Protein AF-A0A8T7ELC8-F1 (afdb_monomer)

Solvent-accessible surface area (backbone atoms only — not comparable to full-atom values): 6706 Å² total; per-residue (Å²): 114,70,66,61,48,51,54,28,51,55,48,50,55,47,51,33,75,42,53,76,68,53,46,42,52,50,19,50,55,50,51,69,51,84,90,47,65,56,50,58,41,50,38,39,33,60,60,37,50,49,45,39,49,45,70,74,55,83,48,91,71,79,65,90,54,71,89,49,44,68,59,52,54,52,49,50,72,72,50,54,64,70,54,34,52,49,38,34,52,48,31,51,52,50,46,53,42,64,76,74,44,97,59,63,57,35,62,51,40,38,55,50,57,66,65,39,69,71,115

Structure (mmCIF, N/CA/C/O backbone):
data_AF-A0A8T7ELC8-F1
#
_entry.id   AF-A0A8T7ELC8-F1
#
loop_
_atom_site.group_PDB
_atom_site.id
_atom_site.type_symbol
_atom_site.label_atom_id
_atom_site.label_alt_id
_atom_site.label_comp_id
_atom_site.label_asym_id
_atom_site.label_entity_id
_atom_site.label_seq_id
_atom_site.pdbx_PDB_ins_code
_atom_site.Cartn_x
_atom_site.Cartn_y
_atom_site.Cartn_z
_atom_site.occupancy
_atom_site.B_iso_or_equiv
_atom_site.auth_seq_id
_atom_site.auth_comp_id
_atom_site.auth_asym_id
_atom_site.auth_atom_id
_atom_site.pdbx_PDB_model_num
ATOM 1 N N . MET A 1 1 ? 14.865 7.832 6.313 1.00 56.41 1 MET A N 1
ATOM 2 C CA . MET A 1 1 ? 13.871 8.129 5.247 1.00 56.41 1 MET A CA 1
ATOM 3 C C . MET A 1 1 ? 14.028 7.255 4.001 1.00 56.41 1 MET A C 1
ATOM 5 O O . MET A 1 1 ? 13.006 6.900 3.436 1.00 56.41 1 MET A O 1
ATOM 9 N N . LEU A 1 2 ? 15.243 6.904 3.552 1.00 59.81 2 LEU A N 1
ATOM 10 C CA . LEU A 1 2 ? 15.438 6.004 2.397 1.00 59.81 2 LEU A CA 1
ATOM 11 C C . LEU A 1 2 ? 14.947 4.568 2.656 1.00 59.81 2 LEU A C 1
ATOM 13 O O . LEU A 1 2 ? 14.184 4.048 1.851 1.00 59.81 2 LEU A O 1
ATOM 17 N N . GLU A 1 3 ? 15.277 3.975 3.807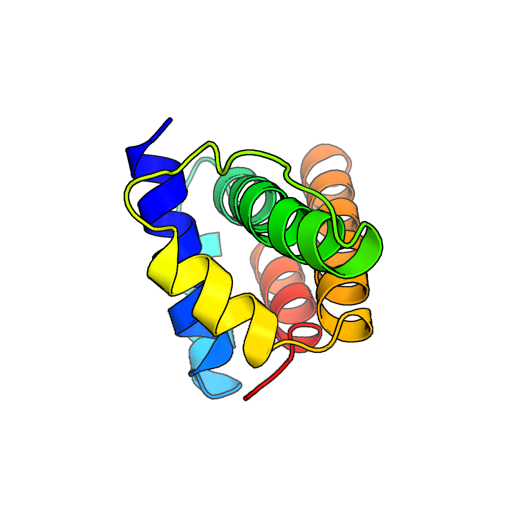 1.00 62.56 3 GLU A N 1
ATOM 18 C CA . GLU A 1 3 ? 14.824 2.617 4.172 1.00 62.56 3 GLU A CA 1
ATOM 19 C C . GLU A 1 3 ? 13.297 2.494 4.216 1.00 62.56 3 GLU A C 1
ATOM 21 O O . GLU A 1 3 ? 12.727 1.617 3.579 1.00 62.56 3 GLU A O 1
ATOM 26 N N . GLN A 1 4 ? 12.623 3.452 4.862 1.00 64.56 4 GLN A N 1
ATOM 27 C CA . GLN A 1 4 ? 11.158 3.517 4.931 1.00 64.56 4 GLN A CA 1
ATOM 28 C C . GLN A 1 4 ? 10.507 3.526 3.537 1.00 64.56 4 GLN A C 1
ATOM 30 O O . GLN A 1 4 ? 9.458 2.919 3.337 1.00 64.56 4 GLN A O 1
ATOM 35 N N . ARG A 1 5 ? 11.142 4.180 2.555 1.00 63.88 5 ARG A N 1
ATOM 36 C CA . ARG A 1 5 ? 10.678 4.197 1.158 1.00 63.88 5 ARG A CA 1
ATOM 37 C C . ARG A 1 5 ? 10.861 2.848 0.470 1.00 63.88 5 ARG A C 1
ATOM 39 O O . ARG A 1 5 ? 9.992 2.468 -0.306 1.00 63.88 5 ARG A O 1
ATOM 46 N N . GLY A 1 6 ? 11.960 2.144 0.748 1.00 68.19 6 GLY A N 1
ATOM 47 C CA . GLY A 1 6 ? 12.181 0.778 0.267 1.00 68.19 6 GLY A CA 1
ATOM 48 C C . GLY A 1 6 ? 11.098 -0.166 0.780 1.00 68.19 6 GLY A C 1
ATOM 49 O O . GLY A 1 6 ? 10.400 -0.781 -0.019 1.00 68.19 6 GLY A O 1
ATOM 50 N N . THR A 1 7 ? 10.856 -0.152 2.092 1.00 72.94 7 THR A N 1
ATOM 51 C CA . THR A 1 7 ? 9.813 -0.965 2.733 1.00 72.94 7 THR A CA 1
ATOM 52 C C . THR A 1 7 ? 8.426 -0.717 2.142 1.00 72.94 7 THR A C 1
ATOM 54 O O . THR A 1 7 ? 7.665 -1.654 1.936 1.00 72.94 7 THR A O 1
ATOM 57 N N . ALA A 1 8 ? 8.079 0.532 1.830 1.00 72.19 8 ALA A N 1
ATOM 58 C CA . ALA A 1 8 ? 6.776 0.841 1.248 1.00 72.19 8 ALA A CA 1
ATOM 59 C C . ALA A 1 8 ? 6.643 0.446 -0.226 1.00 72.19 8 ALA A C 1
ATOM 61 O O . ALA A 1 8 ? 5.542 0.125 -0.668 1.00 72.19 8 ALA A O 1
ATOM 62 N N . LEU A 1 9 ? 7.738 0.481 -0.990 1.00 72.31 9 LEU A N 1
ATOM 63 C CA . LEU A 1 9 ? 7.745 -0.024 -2.360 1.00 72.31 9 LEU A CA 1
ATOM 64 C C . LEU A 1 9 ? 7.573 -1.546 -2.363 1.00 72.31 9 LEU A C 1
ATOM 66 O O . LEU A 1 9 ? 6.747 -2.057 -3.113 1.00 72.31 9 LEU A O 1
ATOM 70 N N . ASP A 1 10 ? 8.272 -2.241 -1.464 1.00 78.38 10 ASP A N 1
ATOM 71 C CA . ASP A 1 10 ? 8.133 -3.687 -1.282 1.00 78.38 10 ASP A CA 1
ATOM 72 C C . ASP A 1 10 ? 6.702 -4.045 -0.818 1.00 78.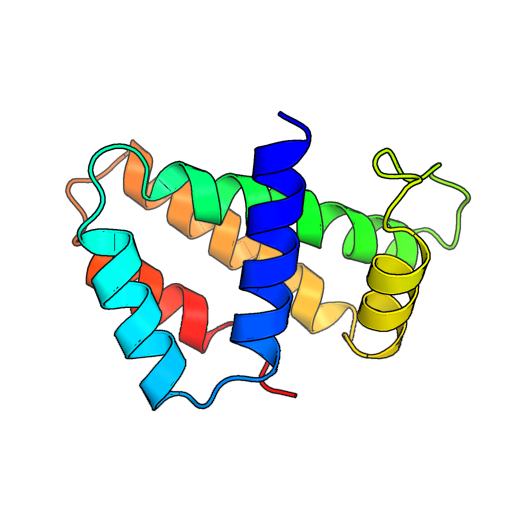38 10 ASP A C 1
ATOM 74 O O . ASP A 1 10 ? 6.096 -4.993 -1.319 1.00 78.38 10 ASP A O 1
ATOM 78 N N . LEU A 1 11 ? 6.109 -3.234 0.069 1.00 78.62 11 LEU A N 1
ATOM 79 C CA . LEU A 1 11 ? 4.713 -3.368 0.500 1.00 78.62 11 LEU A CA 1
ATOM 80 C C . LEU A 1 11 ? 3.725 -3.168 -0.658 1.00 78.62 11 LEU A C 1
ATOM 82 O O . LEU A 1 11 ? 2.770 -3.931 -0.793 1.00 78.62 11 LEU A O 1
ATOM 86 N N . LEU A 1 12 ? 3.950 -2.156 -1.500 1.00 76.06 12 LEU A N 1
ATOM 87 C CA . LEU A 1 12 ? 3.125 -1.887 -2.675 1.00 76.06 12 LEU A CA 1
ATOM 88 C C . LEU A 1 12 ? 3.202 -3.041 -3.679 1.00 76.06 12 LEU A C 1
ATOM 90 O O . LEU A 1 12 ? 2.167 -3.502 -4.151 1.00 76.06 12 LEU A O 1
ATOM 94 N N . GLU A 1 13 ? 4.403 -3.531 -3.986 1.00 77.81 13 GLU A N 1
ATOM 95 C CA . GLU A 1 13 ? 4.579 -4.696 -4.857 1.00 77.81 13 GLU A CA 1
ATOM 96 C C . GLU A 1 13 ? 3.872 -5.934 -4.307 1.00 77.81 13 GLU A C 1
ATOM 98 O O . GLU A 1 13 ? 3.197 -6.645 -5.054 1.00 77.81 13 GLU A O 1
ATOM 103 N N . SER A 1 14 ? 4.001 -6.166 -3.000 1.00 80.62 14 SER A N 1
ATOM 104 C CA . SER A 1 14 ? 3.323 -7.258 -2.313 1.00 80.62 14 SER A CA 1
ATOM 105 C C . SER A 1 14 ? 1.803 -7.139 -2.464 1.00 80.62 14 SER A C 1
ATOM 107 O O . SER A 1 14 ? 1.158 -8.066 -2.949 1.00 80.62 14 SER A O 1
ATOM 109 N N . LEU A 1 15 ? 1.228 -5.966 -2.181 1.00 79.06 15 LEU A N 1
ATOM 110 C CA . LEU A 1 15 ? -0.211 -5.707 -2.314 1.00 79.06 15 LEU A CA 1
ATOM 111 C C . LEU A 1 15 ? -0.731 -5.924 -3.740 1.00 79.06 15 LEU A C 1
ATOM 113 O O . LEU A 1 15 ? -1.799 -6.513 -3.922 1.00 79.06 15 LEU A O 1
ATOM 117 N N . LEU A 1 16 ? 0.016 -5.480 -4.754 1.00 77.62 16 LEU A N 1
ATOM 118 C CA . LEU A 1 16 ? -0.371 -5.636 -6.159 1.00 77.62 16 LEU A CA 1
ATOM 119 C C . LEU A 1 16 ? -0.398 -7.106 -6.605 1.00 77.62 16 LEU A C 1
ATOM 121 O O . LEU A 1 16 ? -1.206 -7.450 -7.464 1.00 77.62 16 LEU A O 1
ATOM 125 N N . ARG A 1 17 ? 0.442 -7.964 -6.010 1.00 81.94 17 ARG A N 1
ATOM 126 C CA . ARG A 1 17 ? 0.541 -9.403 -6.327 1.00 81.94 17 ARG A CA 1
ATOM 127 C C . ARG A 1 17 ? -0.315 -10.305 -5.433 1.00 81.94 17 ARG A C 1
ATOM 129 O O . ARG A 1 17 ? -0.473 -11.485 -5.729 1.00 81.94 17 ARG A O 1
ATOM 136 N N . GLN A 1 18 ? -0.821 -9.780 -4.323 1.00 84.75 18 GLN A N 1
ATOM 137 C CA . GLN A 1 18 ? -1.536 -10.549 -3.311 1.00 84.75 18 GLN A CA 1
ATOM 138 C C . GLN A 1 18 ? -3.021 -10.727 -3.619 1.00 84.75 18 GLN A C 1
ATOM 140 O O . GLN A 1 18 ? -3.686 -9.835 -4.156 1.00 84.75 18 GLN A O 1
ATOM 145 N N . SER A 1 19 ? -3.565 -11.864 -3.174 1.00 86.50 19 SER A N 1
ATOM 146 C CA . SER A 1 19 ? -5.005 -12.100 -3.196 1.00 86.50 19 SER A CA 1
ATOM 147 C C . SER A 1 19 ? -5.722 -11.182 -2.201 1.00 86.50 19 SER A C 1
ATOM 149 O O . SER A 1 19 ? -5.143 -10.702 -1.225 1.00 86.50 19 SER A O 1
ATOM 151 N N . ARG A 1 20 ? -7.031 -10.982 -2.387 1.00 85.69 20 ARG A N 1
ATOM 152 C CA . ARG A 1 20 ? -7.867 -10.210 -1.451 1.00 85.69 20 ARG A CA 1
ATOM 153 C C . ARG A 1 20 ? -7.731 -10.683 0.003 1.00 85.69 20 ARG A C 1
ATOM 155 O O . ARG A 1 20 ? -7.738 -9.859 0.912 1.00 85.69 20 ARG A O 1
ATOM 162 N N . ARG A 1 21 ? -7.613 -11.998 0.217 1.00 88.25 21 ARG A N 1
ATOM 163 C CA . ARG A 1 21 ? -7.437 -12.588 1.550 1.00 88.25 21 ARG A CA 1
ATOM 164 C C . ARG A 1 21 ? -6.126 -12.127 2.186 1.00 88.25 21 ARG A C 1
ATOM 166 O O . ARG A 1 21 ? -6.128 -11.735 3.349 1.00 88.25 21 ARG A O 1
ATOM 173 N N . ASP A 1 22 ? -5.040 -12.148 1.423 1.00 87.38 22 ASP A N 1
ATOM 174 C CA . ASP A 1 22 ? -3.707 -11.800 1.924 1.00 87.38 22 ASP A CA 1
ATOM 175 C C . ASP A 1 22 ? -3.600 -10.301 2.220 1.00 87.38 22 ASP A C 1
ATOM 177 O O . ASP A 1 22 ? -3.043 -9.910 3.242 1.00 87.38 22 ASP A O 1
ATOM 181 N N . ARG A 1 23 ? -4.256 -9.462 1.407 1.00 85.75 23 ARG A N 1
ATOM 182 C CA . ARG A 1 23 ? -4.376 -8.020 1.671 1.00 85.75 23 ARG A CA 1
ATOM 183 C C . ARG A 1 23 ? -5.048 -7.734 3.017 1.00 85.75 23 ARG A C 1
ATOM 185 O O . ARG A 1 23 ? -4.648 -6.815 3.723 1.00 85.75 23 ARG A O 1
ATOM 192 N N . PHE A 1 24 ? -6.059 -8.515 3.395 1.00 87.00 24 PHE A N 1
ATOM 193 C CA . PHE A 1 24 ? -6.740 -8.355 4.686 1.00 87.00 24 PHE A CA 1
ATOM 194 C C . PHE A 1 24 ? -5.896 -8.845 5.862 1.00 87.00 24 PHE A C 1
ATOM 196 O O . PHE A 1 24 ? -5.913 -8.216 6.919 1.00 87.00 24 PHE A O 1
ATOM 203 N N . ALA A 1 25 ? -5.130 -9.923 5.681 1.00 87.06 25 ALA A N 1
ATOM 204 C CA . ALA A 1 25 ? -4.148 -10.345 6.678 1.00 87.06 25 ALA A CA 1
ATOM 205 C C . ALA A 1 25 ? -3.106 -9.238 6.910 1.00 87.06 25 ALA A C 1
ATOM 207 O O . ALA A 1 25 ? -2.895 -8.817 8.042 1.00 87.06 25 ALA A O 1
ATOM 208 N N . LEU A 1 26 ? -2.578 -8.659 5.829 1.00 84.25 26 LEU A N 1
ATOM 209 C CA . LEU A 1 26 ? -1.639 -7.545 5.895 1.00 84.25 26 LEU A CA 1
ATOM 210 C C . LEU A 1 26 ? -2.240 -6.297 6.565 1.00 84.25 26 LEU A C 1
ATOM 212 O O . LEU A 1 26 ? -1.569 -5.637 7.353 1.00 84.25 26 LEU A O 1
ATOM 216 N N . ALA A 1 27 ? -3.509 -5.973 6.295 1.00 84.00 27 ALA A N 1
ATOM 217 C CA . ALA A 1 27 ? -4.210 -4.880 6.975 1.00 84.00 27 ALA A CA 1
ATOM 218 C C . ALA A 1 27 ? -4.328 -5.115 8.487 1.00 84.00 27 ALA A C 1
ATOM 220 O O . ALA A 1 27 ? -4.199 -4.174 9.271 1.00 84.00 27 ALA A O 1
ATOM 221 N N . ASN A 1 28 ? -4.565 -6.362 8.899 1.00 84.56 28 ASN A N 1
ATOM 222 C CA . ASN A 1 28 ? -4.617 -6.741 10.304 1.00 84.56 28 ASN A CA 1
ATOM 223 C C . ASN A 1 28 ? -3.243 -6.608 10.978 1.00 84.56 28 ASN A C 1
ATOM 225 O O . ASN A 1 28 ? -3.165 -6.052 12.072 1.00 84.56 28 ASN A O 1
ATOM 229 N N . ASP A 1 29 ? -2.178 -7.041 10.304 1.00 83.56 29 ASP A N 1
ATOM 230 C CA . ASP A 1 29 ? -0.807 -6.950 10.816 1.00 83.56 29 ASP A CA 1
ATOM 231 C C . ASP A 1 29 ? -0.367 -5.484 10.962 1.00 83.56 29 ASP A C 1
ATOM 233 O O . ASP A 1 29 ? 0.068 -5.057 12.032 1.00 83.56 29 ASP A O 1
ATOM 237 N N . LEU A 1 30 ? -0.599 -4.665 9.930 1.00 78.12 30 LEU A N 1
ATOM 238 C CA . LEU A 1 30 ? -0.277 -3.232 9.935 1.00 78.12 30 LEU A CA 1
ATOM 239 C C . LEU A 1 30 ? -1.097 -2.422 10.950 1.00 78.12 30 LEU A C 1
ATOM 241 O O . LEU A 1 30 ? -0.655 -1.364 11.396 1.00 78.12 30 LEU A O 1
ATOM 245 N N . ALA A 1 31 ? -2.295 -2.885 11.310 1.00 77.56 31 ALA A N 1
ATOM 246 C CA . ALA A 1 31 ? -3.106 -2.254 12.346 1.00 77.56 31 ALA A CA 1
ATOM 247 C C . ALA A 1 31 ? -2.628 -2.588 13.771 1.00 77.56 31 ALA A C 1
ATOM 249 O O . ALA A 1 31 ? -2.955 -1.849 14.704 1.00 77.56 31 ALA A O 1
ATOM 250 N N . GLY A 1 32 ? -1.882 -3.684 13.944 1.00 72.25 32 GLY A N 1
ATOM 251 C CA . GLY A 1 32 ? -1.319 -4.108 15.227 1.00 72.25 32 GLY A CA 1
ATOM 252 C C . GLY A 1 32 ? -0.088 -3.305 15.659 1.00 72.25 32 GLY A C 1
ATOM 253 O O . GLY A 1 32 ? 0.144 -3.149 16.860 1.00 72.25 32 GLY A O 1
ATOM 254 N N . ASP A 1 33 ? 0.660 -2.740 14.707 1.00 70.31 33 ASP A N 1
ATOM 255 C CA . ASP A 1 33 ? 1.887 -1.987 14.977 1.00 70.31 33 ASP A CA 1
ATOM 256 C C . ASP A 1 33 ? 1.606 -0.554 15.476 1.00 70.31 33 ASP A C 1
ATOM 258 O O . ASP A 1 33 ? 1.165 0.345 14.748 1.00 70.31 33 ASP A O 1
ATOM 262 N N . LYS A 1 34 ? 1.912 -0.304 16.756 1.00 49.84 34 LYS A N 1
ATOM 263 C CA . LYS A 1 34 ? 1.967 1.045 17.345 1.00 49.84 34 LYS A CA 1
ATOM 264 C C . LYS A 1 34 ? 3.419 1.549 17.295 1.00 49.84 34 LYS A C 1
ATOM 266 O O . LYS A 1 34 ? 4.257 0.882 17.893 1.00 49.84 34 LYS A O 1
ATOM 271 N N . PRO A 1 35 ? 3.754 2.719 16.708 1.00 53.91 35 PRO A N 1
ATOM 272 C CA . PRO A 1 35 ? 2.895 3.787 16.201 1.00 53.91 35 PRO A CA 1
ATOM 273 C C . PRO A 1 35 ? 3.229 4.155 14.742 1.00 53.91 35 PRO A C 1
ATOM 275 O O . PRO A 1 35 ? 4.270 4.746 14.486 1.00 53.91 35 PRO A O 1
ATOM 278 N N . ALA A 1 36 ? 2.338 3.873 13.792 1.00 54.09 36 ALA A N 1
ATOM 279 C CA . ALA A 1 36 ? 1.997 4.768 12.673 1.00 54.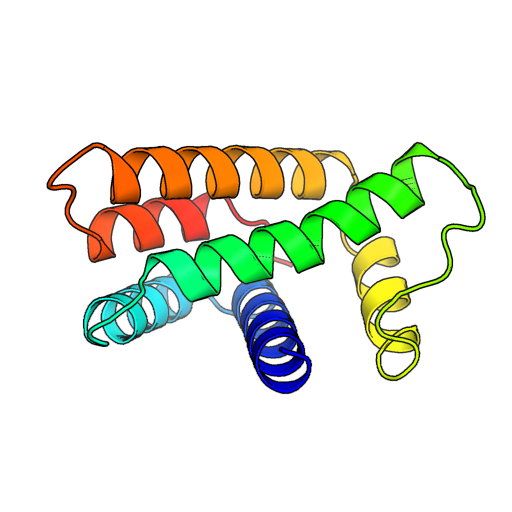09 36 ALA A CA 1
ATOM 280 C C . ALA A 1 36 ? 1.350 3.965 11.539 1.00 54.09 36 ALA A C 1
ATOM 282 O O . ALA A 1 36 ? 1.963 3.790 10.490 1.00 54.09 36 ALA A O 1
ATOM 283 N N . PRO A 1 37 ? 0.068 3.598 11.644 1.00 54.28 37 PRO A N 1
ATOM 284 C CA . PRO A 1 37 ? -0.706 3.251 10.450 1.00 54.28 37 PRO A CA 1
ATOM 285 C C . PRO A 1 37 ? -0.718 4.380 9.397 1.00 54.28 37 PRO A C 1
ATOM 287 O O . PRO A 1 37 ? -0.963 4.147 8.216 1.00 54.28 37 PRO A O 1
ATOM 290 N N . ALA A 1 38 ? -0.370 5.609 9.799 1.00 57.38 38 ALA A N 1
ATOM 291 C CA . ALA A 1 38 ? -0.117 6.727 8.900 1.00 57.38 38 ALA A CA 1
ATOM 292 C C . ALA A 1 38 ? 1.180 6.593 8.078 1.00 57.38 38 ALA A C 1
ATOM 294 O O . ALA A 1 38 ? 1.263 7.194 7.011 1.00 57.38 38 ALA A O 1
ATOM 295 N N . ALA A 1 39 ? 2.197 5.852 8.535 1.00 61.59 39 ALA A N 1
ATOM 296 C CA . ALA A 1 39 ? 3.481 5.764 7.841 1.00 61.59 39 ALA A CA 1
ATOM 297 C C . ALA A 1 39 ? 3.390 4.930 6.551 1.00 61.59 39 ALA A C 1
ATOM 299 O O . ALA A 1 39 ? 3.759 5.473 5.512 1.00 61.59 39 ALA A O 1
ATOM 300 N N . PRO A 1 40 ? 2.828 3.704 6.538 1.00 61.31 40 PRO A N 1
ATOM 301 C CA . PRO A 1 40 ? 2.632 2.947 5.302 1.00 61.31 40 PRO A CA 1
ATOM 302 C C . PRO A 1 40 ? 1.788 3.720 4.290 1.00 61.31 40 PRO A C 1
ATOM 304 O O . PRO A 1 40 ? 2.207 3.886 3.150 1.00 61.31 40 PRO A O 1
ATOM 307 N N . ALA A 1 41 ? 0.665 4.307 4.722 1.00 63.91 41 ALA A N 1
ATOM 308 C CA . ALA A 1 41 ? -0.179 5.127 3.855 1.00 63.91 41 ALA A CA 1
ATOM 309 C C . ALA A 1 41 ? 0.565 6.365 3.321 1.00 63.91 41 ALA A C 1
ATOM 311 O O . ALA A 1 41 ? 0.472 6.685 2.138 1.00 63.91 41 ALA A O 1
ATOM 312 N N . ARG A 1 42 ? 1.343 7.071 4.152 1.00 64.75 42 ARG A N 1
ATOM 313 C CA . ARG A 1 42 ? 2.123 8.239 3.708 1.00 64.75 42 ARG A CA 1
ATOM 314 C C . ARG A 1 42 ? 3.197 7.868 2.705 1.00 64.75 42 ARG A C 1
ATOM 316 O O . ARG A 1 42 ? 3.351 8.547 1.696 1.00 64.75 42 ARG A O 1
ATOM 323 N N . ILE A 1 43 ? 3.908 6.779 2.954 1.00 64.00 43 ILE A N 1
ATOM 324 C CA . ILE A 1 43 ? 4.992 6.366 2.077 1.00 64.00 43 ILE A CA 1
ATOM 325 C C . ILE A 1 43 ? 4.432 5.755 0.780 1.00 64.00 43 ILE A C 1
ATOM 327 O O . ILE A 1 43 ? 4.976 6.016 -0.287 1.00 64.00 43 ILE A O 1
ATOM 331 N N . MET A 1 44 ? 3.303 5.040 0.821 1.00 67.88 44 MET A N 1
ATOM 332 C CA . MET A 1 44 ? 2.605 4.589 -0.390 1.00 67.88 44 MET A CA 1
ATOM 333 C C . MET A 1 44 ? 2.101 5.767 -1.226 1.00 67.88 44 MET A C 1
ATOM 335 O O . MET A 1 44 ? 2.246 5.737 -2.443 1.00 67.88 44 MET A O 1
ATOM 339 N N . ALA A 1 45 ? 1.595 6.837 -0.603 1.00 66.56 45 ALA A N 1
ATOM 340 C CA . ALA A 1 45 ? 1.256 8.065 -1.322 1.00 66.56 45 ALA A CA 1
ATOM 341 C C . ALA A 1 45 ? 2.490 8.694 -1.993 1.00 66.56 45 ALA A C 1
ATOM 343 O O . ALA A 1 45 ? 2.412 9.051 -3.165 1.00 66.56 45 ALA A O 1
ATOM 344 N N . ASP A 1 46 ? 3.634 8.765 -1.304 1.00 65.38 46 ASP A N 1
ATOM 345 C CA . ASP A 1 46 ? 4.893 9.262 -1.883 1.00 65.38 46 ASP A CA 1
ATOM 346 C C . ASP A 1 46 ? 5.385 8.389 -3.054 1.00 65.38 46 ASP A C 1
ATOM 348 O O . ASP A 1 46 ? 5.898 8.907 -4.052 1.00 65.38 46 ASP A O 1
ATOM 352 N N . VAL A 1 47 ? 5.230 7.064 -2.944 1.00 65.69 47 VAL A N 1
ATOM 353 C CA . VAL A 1 47 ? 5.616 6.103 -3.987 1.00 65.69 47 VAL A CA 1
ATOM 354 C C . VAL A 1 47 ? 4.667 6.174 -5.180 1.00 65.69 47 VAL A C 1
ATOM 356 O O . VAL A 1 47 ? 5.154 6.148 -6.302 1.00 65.69 47 VAL A O 1
ATOM 359 N N . LEU A 1 48 ? 3.353 6.315 -4.976 1.00 66.75 48 LEU A N 1
ATOM 360 C CA . LEU A 1 48 ? 2.338 6.376 -6.039 1.00 66.75 48 LEU A CA 1
ATOM 361 C C . LEU A 1 48 ? 2.232 7.752 -6.710 1.00 66.75 48 LEU A C 1
ATOM 363 O O . LEU A 1 48 ? 1.939 7.835 -7.904 1.00 66.75 48 LEU A O 1
ATOM 367 N N . ALA A 1 49 ? 2.526 8.840 -5.992 1.00 63.47 49 ALA A N 1
ATOM 368 C CA . ALA A 1 49 ? 2.539 10.191 -6.555 1.00 63.47 49 ALA A CA 1
ATOM 369 C C . ALA A 1 49 ? 3.530 10.321 -7.718 1.00 63.47 49 ALA A C 1
ATOM 371 O O . A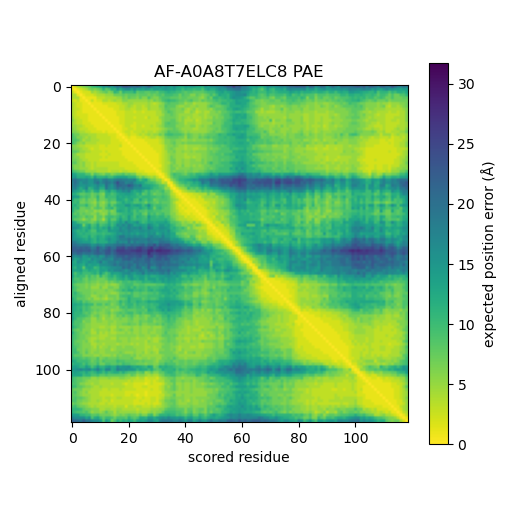LA A 1 49 ? 3.296 11.086 -8.654 1.00 63.47 49 ALA A O 1
ATOM 372 N N . ARG A 1 50 ? 4.636 9.567 -7.683 1.00 63.06 50 ARG A N 1
ATOM 373 C CA . ARG A 1 50 ? 5.721 9.703 -8.657 1.00 63.06 50 ARG A CA 1
ATOM 374 C C . ARG A 1 50 ? 5.437 9.002 -10.000 1.00 63.06 50 ARG A C 1
ATOM 376 O O . ARG A 1 50 ? 5.664 9.654 -11.013 1.00 63.06 50 ARG A O 1
ATOM 383 N N . PRO A 1 51 ? 4.889 7.769 -10.066 1.00 59.59 51 PRO A N 1
ATOM 384 C CA . PRO A 1 51 ? 4.347 7.185 -11.291 1.00 59.59 51 PRO A CA 1
ATOM 385 C C . PRO A 1 51 ? 3.210 8.012 -11.883 1.00 59.59 51 PRO A C 1
ATOM 387 O O . PRO A 1 51 ? 3.218 8.241 -13.085 1.00 59.59 51 PRO A O 1
ATOM 390 N N . ALA A 1 52 ? 2.283 8.533 -11.066 1.00 59.88 52 ALA A N 1
ATOM 391 C CA . ALA A 1 52 ? 1.234 9.428 -11.563 1.00 59.88 52 ALA A CA 1
ATOM 392 C C . ALA A 1 52 ? 1.831 10.688 -12.209 1.00 59.88 52 ALA A C 1
ATOM 394 O O . ALA A 1 52 ? 1.431 11.056 -13.310 1.00 59.88 52 ALA A O 1
ATOM 395 N N . ALA A 1 53 ? 2.826 11.316 -11.569 1.00 57.88 53 ALA A N 1
ATOM 396 C CA . ALA A 1 53 ? 3.530 12.472 -12.125 1.00 57.88 53 ALA A CA 1
ATOM 397 C C . ALA A 1 53 ? 4.337 12.123 -13.390 1.00 57.88 53 ALA A C 1
ATOM 399 O O . ALA A 1 53 ? 4.312 12.875 -14.362 1.00 57.88 53 ALA A O 1
ATOM 400 N N . ALA A 1 54 ? 5.016 10.972 -13.410 1.00 58.75 54 ALA A N 1
ATOM 401 C CA . ALA A 1 54 ? 5.793 10.508 -14.557 1.00 58.75 54 ALA A CA 1
ATOM 402 C C . ALA A 1 54 ? 4.903 10.181 -15.767 1.00 58.75 54 ALA A C 1
ATOM 404 O O .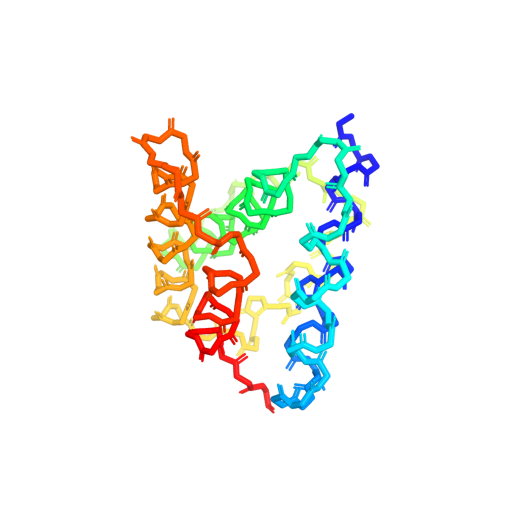 ALA A 1 54 ? 5.242 10.540 -16.894 1.00 58.75 54 ALA A O 1
ATOM 405 N N . LEU A 1 55 ? 3.748 9.550 -15.532 1.00 59.66 55 LEU A N 1
ATOM 406 C CA . LEU A 1 55 ? 2.789 9.180 -16.572 1.00 59.66 55 LEU A CA 1
ATOM 407 C C . LEU A 1 55 ? 1.993 10.387 -17.087 1.00 59.66 55 LEU A C 1
ATOM 409 O O . LEU A 1 55 ? 1.757 10.480 -18.289 1.00 59.66 55 LEU A O 1
ATOM 413 N N . ARG A 1 56 ? 1.614 11.337 -16.217 1.00 54.56 56 ARG A N 1
ATOM 414 C CA . ARG A 1 56 ? 0.880 12.546 -16.632 1.00 54.56 56 ARG A CA 1
ATOM 415 C C . ARG A 1 56 ? 1.726 13.563 -17.386 1.00 54.56 56 ARG A C 1
ATOM 417 O O . ARG A 1 56 ? 1.165 14.307 -18.185 1.00 54.56 56 ARG A O 1
ATOM 424 N N . TRP A 1 57 ? 3.028 13.654 -17.116 1.00 51.31 57 TRP A N 1
ATOM 425 C CA . TRP A 1 57 ? 3.833 14.752 -17.658 1.00 51.31 57 TRP A CA 1
ATOM 426 C C . TRP A 1 57 ? 4.770 14.396 -18.808 1.00 51.31 57 TRP A C 1
ATOM 428 O O . TRP A 1 57 ? 5.348 15.324 -19.355 1.00 51.31 57 TRP A O 1
ATOM 438 N N . GLN A 1 58 ? 4.930 13.130 -19.225 1.00 52.41 58 GLN A N 1
ATOM 439 C CA . GLN A 1 58 ? 5.910 12.740 -20.272 1.00 52.41 58 GLN A CA 1
ATOM 440 C C . GLN A 1 58 ? 7.320 13.355 -20.059 1.00 52.41 58 GLN A C 1
ATOM 442 O O . GLN A 1 58 ? 8.119 13.474 -20.987 1.00 52.41 58 GLN A O 1
ATOM 447 N N . GLN A 1 59 ? 7.645 13.785 -18.836 1.00 47.53 59 GLN A N 1
ATOM 448 C CA . GLN A 1 59 ? 8.760 14.686 -18.550 1.00 47.53 59 GLN A CA 1
ATOM 449 C C . GLN A 1 59 ? 9.558 14.169 -17.358 1.00 47.53 59 GLN A C 1
ATOM 451 O O . GLN A 1 59 ? 9.041 14.038 -16.252 1.00 47.53 59 GLN A O 1
ATOM 456 N N . ARG A 1 60 ? 10.831 13.881 -17.652 1.00 49.47 60 ARG A N 1
ATOM 457 C CA . ARG A 1 60 ? 12.112 14.158 -16.960 1.00 49.47 60 ARG A CA 1
ATOM 458 C C . ARG A 1 60 ? 12.134 14.603 -15.482 1.00 49.47 60 ARG A C 1
ATOM 460 O O . ARG A 1 60 ? 13.077 15.281 -15.075 1.00 49.47 60 ARG A O 1
ATOM 467 N N . VAL A 1 61 ? 11.188 14.213 -14.636 1.00 51.72 61 VAL A N 1
ATOM 468 C CA . VAL A 1 61 ? 11.351 14.349 -13.185 1.00 51.72 61 VAL A CA 1
ATOM 469 C C . VAL A 1 61 ? 12.369 13.298 -12.751 1.00 51.72 61 VAL A C 1
ATOM 471 O O . VAL A 1 61 ? 12.082 12.102 -12.786 1.00 51.72 61 VAL A O 1
ATOM 474 N N . LYS A 1 62 ? 13.584 13.732 -12.384 1.00 49.72 62 LYS A N 1
ATOM 475 C CA . LYS A 1 62 ? 14.631 12.822 -11.9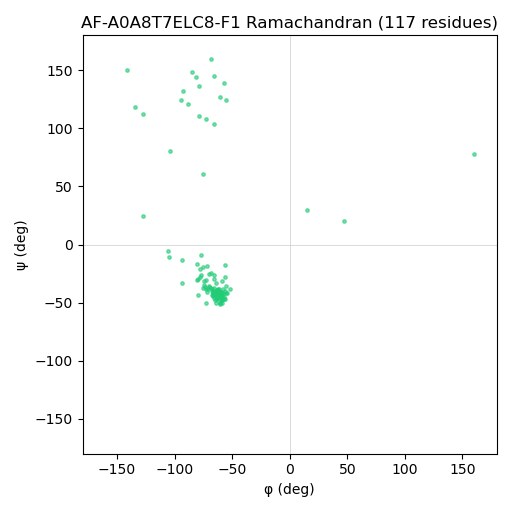01 1.00 49.72 62 LYS A CA 1
ATOM 476 C C . LYS A 1 62 ? 14.091 12.017 -10.708 1.00 49.72 62 LYS A C 1
ATOM 478 O O . LYS A 1 62 ? 13.641 12.622 -9.730 1.00 49.72 62 LYS A O 1
ATOM 483 N N . PRO A 1 63 ? 14.123 10.676 -10.761 1.00 52.16 63 PRO A N 1
ATOM 484 C CA . PRO A 1 63 ? 13.692 9.852 -9.645 1.00 52.16 63 PRO A CA 1
ATOM 485 C C . PRO A 1 63 ? 14.557 10.155 -8.422 1.00 52.16 63 PRO A C 1
ATOM 487 O O . PRO A 1 63 ? 15.778 10.089 -8.493 1.00 52.16 63 PRO A O 1
ATOM 490 N N . VAL A 1 64 ? 13.934 10.479 -7.287 1.00 52.72 64 VAL A N 1
ATOM 491 C CA . VAL A 1 64 ? 14.670 10.705 -6.025 1.00 52.72 64 VAL A CA 1
ATOM 492 C C . VAL A 1 64 ? 15.202 9.386 -5.440 1.00 52.72 64 VAL A C 1
ATOM 494 O O . VAL A 1 64 ? 16.115 9.415 -4.628 1.00 52.72 64 VAL A O 1
ATOM 497 N N . ASN A 1 65 ? 14.658 8.237 -5.862 1.00 58.59 65 ASN A N 1
ATOM 498 C CA . ASN A 1 65 ? 15.224 6.910 -5.596 1.00 58.59 65 ASN A CA 1
ATOM 499 C C . ASN A 1 65 ? 15.887 6.401 -6.879 1.00 58.59 65 ASN A C 1
ATOM 501 O O . ASN A 1 65 ? 15.285 5.627 -7.625 1.00 58.59 65 ASN A O 1
ATOM 505 N N . THR A 1 66 ? 17.107 6.86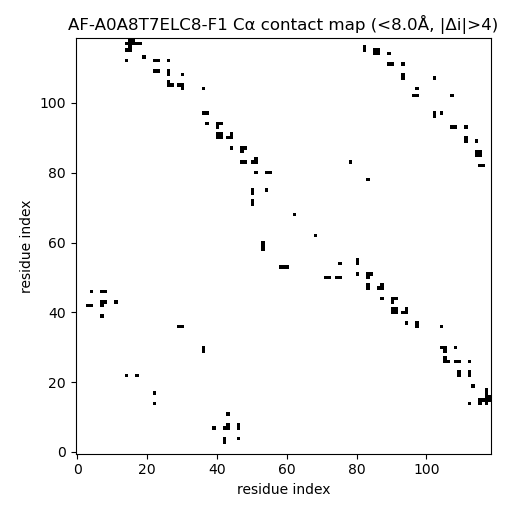2 -7.144 1.00 58.25 66 THR A N 1
ATOM 506 C CA . THR A 1 66 ? 17.931 6.393 -8.269 1.00 58.25 66 THR A CA 1
ATOM 507 C C . THR A 1 66 ? 18.152 4.880 -8.254 1.00 58.25 66 THR A C 1
ATOM 509 O O . THR A 1 66 ? 18.264 4.245 -9.296 1.00 58.25 66 THR A O 1
ATOM 512 N N . ASP A 1 67 ? 18.113 4.298 -7.063 1.00 61.81 67 ASP A N 1
ATOM 513 C CA . ASP A 1 67 ? 18.495 2.920 -6.765 1.00 61.81 67 ASP A CA 1
ATOM 514 C C . ASP A 1 67 ? 17.384 1.913 -7.122 1.00 61.81 67 ASP A C 1
ATOM 516 O O . ASP A 1 67 ? 17.632 0.718 -7.243 1.00 61.81 67 ASP A O 1
ATOM 520 N N . ARG A 1 68 ? 16.144 2.389 -7.313 1.00 64.56 68 ARG A N 1
ATOM 521 C CA . ARG A 1 68 ? 14.953 1.570 -7.631 1.00 64.56 68 ARG A CA 1
ATOM 522 C C . ARG A 1 68 ? 14.215 2.083 -8.879 1.00 64.56 68 ARG A C 1
ATOM 524 O O . ARG A 1 68 ? 13.018 1.846 -9.035 1.00 64.56 68 ARG A O 1
ATOM 531 N N . ILE A 1 69 ? 14.915 2.791 -9.774 1.00 66.19 69 ILE A N 1
ATOM 532 C CA . ILE A 1 69 ? 14.337 3.337 -11.019 1.00 66.19 69 ILE A CA 1
ATOM 533 C C . ILE A 1 69 ? 13.709 2.235 -11.869 1.00 66.19 69 ILE A C 1
ATOM 535 O O . ILE A 1 69 ? 12.567 2.385 -12.290 1.00 66.19 69 ILE A O 1
ATOM 539 N N . ALA A 1 70 ? 14.411 1.116 -12.060 1.00 68.75 70 ALA A N 1
ATOM 540 C CA . ALA A 1 70 ? 13.924 0.006 -12.878 1.00 68.75 70 ALA A CA 1
ATOM 541 C C . ALA A 1 70 ? 12.582 -0.547 -12.367 1.00 68.75 70 ALA A C 1
ATOM 543 O O . ALA A 1 70 ? 11.658 -0.767 -13.145 1.00 68.75 70 ALA A O 1
ATOM 544 N N . THR A 1 71 ? 12.439 -0.690 -11.047 1.00 69.00 71 THR A N 1
ATOM 545 C CA . THR A 1 71 ? 11.189 -1.108 -10.404 1.00 69.00 71 THR A CA 1
ATOM 546 C C . THR A 1 71 ? 10.062 -0.103 -10.636 1.00 69.00 71 THR A C 1
ATOM 548 O O . THR A 1 71 ? 8.947 -0.484 -10.987 1.00 69.00 71 THR A O 1
ATOM 551 N N . LEU A 1 72 ? 10.341 1.193 -10.469 1.00 66.56 72 LEU A N 1
ATOM 552 C CA . LEU A 1 72 ? 9.350 2.251 -10.678 1.00 66.56 72 LEU A CA 1
ATOM 553 C C . LEU A 1 72 ? 8.915 2.350 -12.148 1.00 66.56 72 LEU A C 1
ATOM 555 O O . LEU A 1 72 ? 7.737 2.576 -12.418 1.00 66.56 72 LEU A O 1
ATOM 559 N N . GLU A 1 73 ? 9.837 2.147 -13.090 1.00 67.56 73 GLU A N 1
ATOM 560 C CA . GLU A 1 73 ? 9.541 2.070 -14.525 1.00 67.56 73 GLU A CA 1
ATOM 561 C C . GLU A 1 73 ? 8.734 0.822 -14.886 1.00 67.56 73 GLU A C 1
ATOM 563 O O . GLU A 1 73 ? 7.844 0.878 -15.731 1.00 67.56 73 GLU A O 1
ATOM 568 N N . GLN A 1 74 ? 9.010 -0.314 -14.248 1.00 71.88 74 GLN A N 1
ATOM 569 C CA . GLN A 1 74 ? 8.219 -1.521 -14.451 1.00 71.88 74 GLN A CA 1
ATOM 570 C C . GLN A 1 74 ? 6.792 -1.334 -13.922 1.00 71.88 74 GLN A C 1
ATOM 572 O O . GLN A 1 74 ? 5.833 -1.654 -14.622 1.00 71.88 74 GLN A O 1
ATOM 577 N N . LEU A 1 75 ? 6.634 -0.754 -12.729 1.00 68.62 75 LEU A N 1
ATOM 578 C CA . LEU A 1 75 ? 5.322 -0.457 -12.154 1.00 68.62 75 LEU A CA 1
ATOM 579 C C . LEU A 1 75 ? 4.534 0.546 -13.004 1.00 68.62 75 LEU A C 1
ATOM 581 O O . LEU A 1 75 ? 3.338 0.350 -13.199 1.00 68.62 75 LEU A O 1
ATOM 585 N N . SER A 1 76 ? 5.177 1.578 -13.559 1.00 67.69 76 SER A N 1
ATOM 586 C CA . SER A 1 76 ? 4.491 2.556 -14.418 1.00 67.69 76 SER A CA 1
ATOM 587 C C . SER A 1 76 ? 4.028 1.975 -15.757 1.00 67.69 76 SER A C 1
ATOM 589 O O . SER A 1 76 ? 3.071 2.481 -16.334 1.00 67.69 76 SER A O 1
ATOM 591 N N . ARG A 1 77 ? 4.662 0.900 -16.245 1.00 68.44 77 ARG A N 1
ATOM 592 C CA . ARG A 1 77 ? 4.224 0.178 -17.454 1.00 68.44 77 ARG A CA 1
ATOM 593 C C . ARG A 1 77 ? 3.031 -0.742 -17.207 1.00 68.44 77 ARG A C 1
ATOM 595 O O . ARG A 1 77 ? 2.280 -1.010 -18.139 1.00 68.44 77 ARG A O 1
ATOM 602 N N . VAL A 1 78 ? 2.878 -1.248 -15.983 1.00 68.94 78 VAL A N 1
ATOM 603 C CA . VAL A 1 78 ? 1.811 -2.197 -15.618 1.00 68.94 78 VAL A CA 1
ATOM 604 C C . VAL A 1 78 ? 0.587 -1.471 -15.052 1.00 68.94 78 VAL A C 1
ATOM 606 O O . VAL A 1 78 ? -0.547 -1.891 -15.272 1.00 68.94 78 VAL A O 1
ATOM 609 N N . LEU A 1 79 ? 0.792 -0.359 -14.343 1.00 68.06 79 LEU A N 1
ATOM 610 C CA . LEU A 1 79 ? -0.283 0.404 -13.719 1.00 68.06 79 LEU A CA 1
ATOM 611 C C . LEU A 1 79 ? -0.855 1.444 -14.682 1.00 68.06 79 LEU A C 1
ATOM 613 O O . LEU A 1 79 ? -0.166 2.364 -15.120 1.00 68.06 79 LEU A O 1
ATOM 617 N N . ARG A 1 8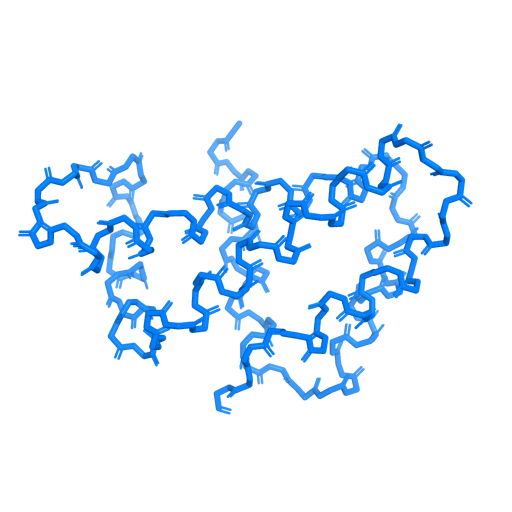0 ? -2.159 1.342 -14.956 1.00 71.19 80 ARG A N 1
ATOM 618 C CA . ARG A 1 80 ? -2.891 2.386 -15.681 1.00 71.19 80 ARG A CA 1
ATOM 619 C C . ARG A 1 80 ? -2.953 3.668 -14.849 1.00 71.19 80 ARG A C 1
ATOM 621 O O . ARG A 1 80 ? -3.100 3.611 -13.626 1.00 71.19 80 ARG A O 1
ATOM 628 N N . VAL A 1 81 ? -2.891 4.822 -15.513 1.00 70.00 81 VAL A N 1
ATOM 629 C CA . VAL A 1 81 ? -2.881 6.152 -14.873 1.00 70.00 81 VAL A CA 1
ATOM 630 C C . VAL A 1 81 ? -4.070 6.334 -13.933 1.00 70.00 81 VAL A C 1
ATOM 632 O O . VAL A 1 81 ? -3.908 6.822 -12.816 1.00 70.00 81 VAL A O 1
ATOM 635 N N . GLU A 1 82 ? -5.247 5.874 -14.349 1.00 70.81 82 GLU A N 1
ATOM 636 C CA . GLU A 1 82 ? -6.491 6.008 -13.591 1.00 70.81 82 GLU A CA 1
ATOM 637 C C . GLU A 1 82 ? -6.429 5.246 -12.258 1.00 70.81 82 GLU A C 1
ATOM 639 O O . GLU A 1 82 ? -6.971 5.698 -11.245 1.00 70.81 82 GLU A O 1
ATOM 644 N N . PHE A 1 83 ? -5.719 4.114 -12.226 1.00 73.06 83 PHE A N 1
ATOM 645 C CA . PHE A 1 83 ? -5.526 3.341 -11.003 1.00 73.06 83 PHE A CA 1
ATOM 646 C C . PHE A 1 83 ? -4.557 4.020 -10.045 1.00 73.06 83 PHE A C 1
ATOM 648 O O . PHE A 1 83 ? -4.800 4.023 -8.840 1.00 73.06 83 PHE A O 1
ATOM 655 N N . VAL A 1 84 ? -3.496 4.642 -10.563 1.00 72.38 84 VAL A N 1
ATOM 656 C CA . VAL A 1 84 ? -2.546 5.381 -9.723 1.00 72.38 84 VAL A CA 1
ATOM 657 C C . VAL A 1 84 ? -3.214 6.613 -9.111 1.00 72.38 84 VAL A C 1
ATOM 659 O O . VAL A 1 84 ? -3.066 6.858 -7.916 1.00 72.38 84 VAL A O 1
ATOM 662 N N . GLU A 1 85 ? -4.002 7.359 -9.889 1.00 73.44 85 GLU A N 1
ATOM 663 C CA . GLU A 1 85 ? -4.764 8.506 -9.378 1.00 73.44 85 GLU A CA 1
ATOM 664 C C . GLU A 1 85 ? -5.802 8.096 -8.324 1.00 73.44 85 GLU A C 1
ATOM 666 O O . GLU A 1 85 ? -5.950 8.772 -7.301 1.00 73.44 85 GLU A O 1
ATOM 671 N N . THR A 1 86 ? -6.505 6.983 -8.552 1.00 76.31 86 THR A N 1
ATOM 672 C CA . THR A 1 86 ? -7.483 6.444 -7.596 1.00 76.31 86 THR A CA 1
ATOM 673 C C . THR A 1 86 ? -6.796 6.019 -6.303 1.00 76.31 86 THR A C 1
ATOM 675 O O . THR A 1 86 ? -7.185 6.475 -5.228 1.00 76.31 86 THR A O 1
ATOM 678 N N . ALA A 1 87 ? -5.722 5.233 -6.397 1.00 74.31 87 ALA A N 1
ATOM 679 C CA . ALA A 1 87 ? -4.959 4.780 -5.240 1.00 74.31 87 ALA A CA 1
ATOM 680 C C . ALA A 1 87 ? -4.371 5.960 -4.448 1.00 74.31 87 ALA A C 1
ATOM 682 O O . ALA A 1 87 ? -4.451 5.978 -3.218 1.00 74.31 87 ALA A O 1
ATOM 683 N N . LEU A 1 88 ? -3.860 6.995 -5.127 1.00 76.56 88 LEU A N 1
ATOM 684 C CA . LEU A 1 88 ? -3.366 8.215 -4.483 1.00 76.56 88 LEU A CA 1
ATOM 685 C C . LEU A 1 88 ? -4.474 8.924 -3.695 1.00 76.56 88 LEU A C 1
ATOM 687 O O . LEU A 1 88 ? -4.289 9.254 -2.522 1.00 76.56 88 LEU A O 1
ATOM 691 N N . ARG A 1 89 ? -5.635 9.131 -4.325 1.00 79.56 89 ARG A N 1
ATOM 692 C CA . ARG A 1 89 ? -6.782 9.814 -3.716 1.00 79.56 89 ARG A CA 1
ATOM 693 C C . ARG A 1 89 ? -7.291 9.068 -2.486 1.00 79.56 89 ARG A C 1
ATOM 695 O O . ARG A 1 89 ? -7.539 9.695 -1.457 1.00 79.56 89 ARG A O 1
ATOM 702 N N . GLN A 1 90 ? -7.412 7.743 -2.569 1.00 79.38 90 GLN A N 1
ATOM 703 C CA . GLN A 1 90 ? -7.861 6.928 -1.437 1.00 79.38 90 GLN A CA 1
ATOM 704 C C . GLN A 1 90 ? -6.838 6.920 -0.306 1.00 79.38 90 GLN A C 1
ATOM 706 O O . GLN A 1 90 ? -7.201 7.036 0.862 1.00 79.38 90 GLN A O 1
ATOM 711 N N . THR A 1 91 ? -5.550 6.891 -0.641 1.00 77.31 91 THR A N 1
ATOM 712 C CA . THR A 1 91 ? -4.475 6.942 0.353 1.00 77.31 91 THR A CA 1
ATOM 713 C C . THR A 1 91 ? -4.435 8.292 1.078 1.00 77.31 91 THR A C 1
ATOM 715 O O . THR A 1 91 ? -4.285 8.330 2.299 1.00 77.31 91 THR A O 1
ATOM 718 N N . GLN A 1 92 ? -4.638 9.404 0.365 1.00 77.69 92 GLN A N 1
ATOM 719 C CA . GLN A 1 92 ? -4.772 10.736 0.970 1.00 77.69 92 GLN A CA 1
ATOM 720 C C . GLN A 1 92 ? -6.003 10.821 1.878 1.00 77.69 92 GLN A C 1
ATOM 722 O O . GLN A 1 92 ? -5.899 11.273 3.017 1.00 77.69 92 GLN A O 1
ATOM 727 N N . ARG A 1 93 ? -7.155 10.322 1.412 1.00 80.31 93 ARG A N 1
ATOM 728 C CA . ARG A 1 93 ? -8.387 10.273 2.210 1.00 80.31 93 ARG A CA 1
ATOM 729 C C . ARG A 1 93 ? -8.197 9.454 3.487 1.00 80.31 93 ARG A C 1
ATOM 731 O O . ARG A 1 93 ? -8.614 9.893 4.557 1.00 80.31 93 ARG A O 1
ATOM 738 N N . ALA A 1 94 ? -7.539 8.301 3.390 1.00 77.56 94 ALA A N 1
ATOM 739 C CA . ALA A 1 94 ? -7.219 7.460 4.535 1.00 77.56 94 ALA A CA 1
ATOM 740 C C . ALA A 1 94 ? -6.322 8.190 5.547 1.00 77.56 94 ALA A C 1
ATOM 742 O O . ALA A 1 94 ? -6.609 8.165 6.740 1.00 77.56 94 ALA A O 1
ATOM 743 N N . GLN A 1 95 ? -5.296 8.917 5.094 1.00 76.06 95 GLN A N 1
ATOM 744 C CA . GLN A 1 95 ? -4.454 9.720 5.991 1.00 76.06 95 GLN A CA 1
ATOM 745 C C . GLN A 1 95 ? -5.249 10.798 6.736 1.00 76.06 95 GLN A C 1
ATOM 747 O O . GLN A 1 95 ? -5.077 10.945 7.946 1.00 76.06 95 GLN A O 1
ATOM 752 N N . THR A 1 96 ? -6.142 11.515 6.047 1.00 78.25 96 THR A N 1
ATOM 753 C CA . THR A 1 96 ? -7.010 12.518 6.682 1.00 78.25 96 THR A CA 1
ATOM 754 C C . THR A 1 96 ? -7.908 11.890 7.748 1.00 78.25 96 THR A C 1
ATOM 756 O O . THR A 1 96 ? -8.055 12.448 8.834 1.00 78.25 96 THR A O 1
ATOM 759 N N . LEU A 1 97 ? -8.468 10.706 7.477 1.00 78.62 97 LEU A N 1
ATOM 760 C CA . LEU A 1 97 ? -9.312 9.985 8.434 1.00 78.62 97 LEU A CA 1
ATOM 761 C C . LEU A 1 97 ? -8.520 9.522 9.667 1.00 78.62 97 LEU A C 1
ATOM 763 O O . LEU 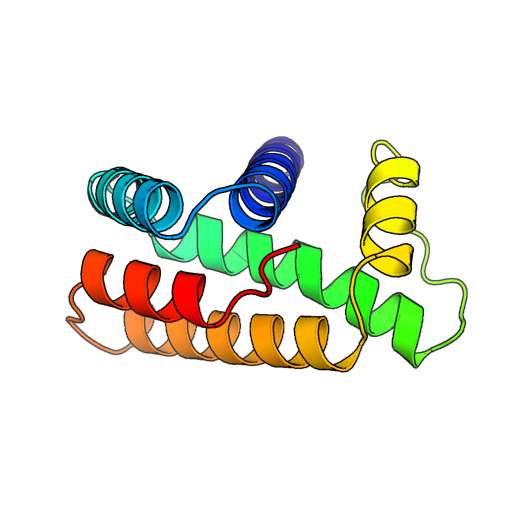A 1 97 ? -8.995 9.702 10.785 1.00 78.62 97 LEU A O 1
ATOM 767 N N . ILE A 1 98 ? -7.298 9.007 9.494 1.00 73.25 98 ILE A N 1
ATOM 768 C CA . ILE A 1 98 ? -6.435 8.588 10.617 1.00 73.25 98 ILE A CA 1
ATOM 769 C C . ILE A 1 98 ? -6.071 9.774 11.520 1.00 73.25 98 ILE A C 1
ATOM 771 O O . ILE A 1 98 ? -6.003 9.619 12.735 1.00 73.25 98 ILE A O 1
ATOM 775 N N . GLN A 1 99 ? -5.812 10.950 10.942 1.00 70.00 99 GLN A N 1
ATOM 776 C CA . GLN A 1 99 ? -5.378 12.129 11.700 1.00 70.00 99 GLN A CA 1
ATOM 777 C C . GLN A 1 99 ? -6.534 12.867 12.388 1.00 70.00 99 GLN A C 1
ATOM 779 O O . GLN A 1 99 ? -6.322 13.488 13.426 1.00 70.00 99 GLN A O 1
ATOM 784 N N . GLY A 1 100 ? -7.736 12.823 11.807 1.00 66.31 100 GLY A N 1
ATOM 785 C CA . GLY A 1 100 ? -8.887 13.601 12.272 1.00 66.31 100 GLY A CA 1
ATOM 786 C C . GLY A 1 100 ? -9.955 12.818 13.036 1.00 66.31 100 GLY A C 1
ATOM 787 O O . GLY A 1 100 ? -10.847 13.442 13.605 1.00 66.31 100 GLY A O 1
ATOM 788 N N . THR A 1 101 ? -9.918 11.479 13.050 1.00 66.44 101 THR A N 1
ATOM 789 C CA . THR A 1 101 ? -10.982 10.660 13.662 1.00 66.44 101 THR A CA 1
ATOM 790 C C . THR A 1 101 ? -10.448 9.437 14.406 1.00 66.44 101 THR A C 1
ATOM 792 O O . THR A 1 101 ? -9.435 8.858 14.023 1.00 66.44 101 THR A O 1
ATOM 795 N N . ASN A 1 102 ? -11.166 8.996 15.449 1.00 74.19 102 ASN A N 1
ATOM 796 C CA . ASN A 1 102 ? -10.944 7.704 16.114 1.00 74.19 102 ASN A CA 1
ATOM 797 C C . ASN A 1 102 ? -11.495 6.560 15.242 1.00 74.19 102 ASN A C 1
ATOM 799 O O . ASN A 1 102 ? -12.464 5.885 15.588 1.00 74.19 102 ASN A O 1
ATOM 803 N N . VAL A 1 103 ? -10.942 6.432 14.039 1.00 76.25 103 VAL A N 1
ATOM 804 C CA . VAL A 1 103 ? -11.343 5.423 13.063 1.00 76.25 103 VAL A CA 1
ATOM 805 C C . VAL A 1 103 ? -10.674 4.093 13.393 1.00 76.25 103 VAL A C 1
ATOM 807 O O . VAL A 1 103 ? -9.515 4.041 13.806 1.00 76.25 103 VAL A O 1
ATOM 810 N N . ASN A 1 104 ? -11.393 2.994 13.155 1.00 83.62 104 ASN A N 1
ATOM 811 C CA . ASN A 1 104 ? -10.797 1.667 13.196 1.00 83.62 104 ASN A CA 1
ATOM 812 C C . ASN A 1 104 ? -9.780 1.539 12.049 1.00 83.62 104 ASN A C 1
ATOM 814 O O . ASN A 1 104 ? -10.142 1.386 10.883 1.00 83.62 104 ASN A O 1
ATOM 818 N N . VAL A 1 105 ? -8.500 1.618 12.406 1.00 78.69 105 VAL A N 1
ATOM 819 C CA . VAL A 1 105 ? -7.358 1.583 11.486 1.00 78.69 105 VAL A CA 1
ATOM 820 C C . VAL A 1 105 ? -7.363 0.337 10.608 1.00 78.69 105 VAL A C 1
ATOM 822 O O . VAL A 1 105 ? -7.116 0.441 9.410 1.00 78.69 105 VAL A O 1
ATOM 825 N N . ARG A 1 106 ? -7.676 -0.828 11.181 1.00 84.06 106 ARG A N 1
ATOM 826 C CA . ARG A 1 106 ? -7.742 -2.082 10.429 1.00 84.06 106 ARG A CA 1
ATOM 827 C C . ARG A 1 106 ? -8.791 -1.990 9.330 1.00 84.06 106 ARG A C 1
ATOM 829 O O . ARG A 1 106 ? -8.483 -2.257 8.176 1.00 84.06 106 ARG A O 1
ATOM 836 N N . LEU A 1 107 ? -10.000 -1.558 9.684 1.00 83.38 107 LEU A N 1
ATOM 837 C CA . LEU A 1 107 ? -11.089 -1.397 8.721 1.00 83.38 107 LEU A CA 1
ATOM 838 C C . LEU A 1 107 ? -10.716 -0.396 7.621 1.00 83.38 107 LEU A C 1
ATOM 840 O O . LEU A 1 107 ? -10.998 -0.621 6.449 1.00 83.38 107 LEU A O 1
ATOM 844 N N . LEU A 1 108 ? -10.053 0.701 7.986 1.00 82.75 108 LEU A N 1
ATOM 845 C CA . LEU A 1 108 ? -9.596 1.686 7.015 1.00 82.75 108 LEU A CA 1
ATOM 846 C C . LEU A 1 108 ? -8.572 1.099 6.034 1.00 82.75 108 LEU A C 1
ATOM 848 O O . LEU A 1 108 ? -8.667 1.365 4.839 1.00 82.75 108 LEU A O 1
ATOM 852 N N . LEU A 1 109 ? -7.611 0.313 6.523 1.00 80.88 109 LEU A N 1
ATOM 853 C CA . LEU A 1 109 ? -6.617 -0.356 5.683 1.00 80.88 109 LEU A CA 1
ATOM 854 C C . LEU A 1 109 ? -7.255 -1.432 4.796 1.00 80.88 109 LEU A C 1
ATOM 856 O O . LEU A 1 109 ? -6.916 -1.520 3.621 1.00 80.88 109 LEU A O 1
ATOM 860 N N . GLU A 1 110 ? -8.217 -2.199 5.314 1.00 85.12 110 GLU A N 1
ATOM 861 C CA . GLU A 1 110 ? -8.984 -3.170 4.524 1.00 85.12 110 GLU A CA 1
ATOM 862 C C . GLU A 1 110 ? -9.714 -2.481 3.362 1.00 85.12 110 GLU A C 1
ATOM 864 O O . GLU A 1 110 ? -9.595 -2.920 2.219 1.00 85.12 110 GLU A O 1
ATOM 869 N N . VAL A 1 111 ? -10.414 -1.372 3.629 1.00 83.88 111 VAL A N 1
ATOM 870 C CA . VAL A 1 111 ? -11.092 -0.577 2.590 1.00 83.88 111 VAL A CA 1
ATOM 871 C C . VAL A 1 111 ? -10.081 0.001 1.601 1.00 83.88 111 VAL A C 1
ATOM 873 O O . VAL A 1 111 ? -10.264 -0.132 0.393 1.00 83.88 111 VAL A O 1
ATOM 876 N N . LEU A 1 112 ? -8.980 0.573 2.096 1.00 80.88 112 LEU A N 1
ATOM 877 C CA . LEU A 1 112 ? -7.924 1.125 1.253 1.00 80.88 112 LEU A CA 1
ATOM 878 C C . LEU A 1 112 ? -7.356 0.066 0.298 1.00 80.88 112 LEU A C 1
ATOM 880 O O . LEU A 1 112 ? -7.199 0.340 -0.885 1.00 80.88 112 LEU A O 1
ATOM 884 N N . PHE A 1 113 ? -7.073 -1.145 0.777 1.00 82.81 113 PHE A N 1
ATOM 885 C CA . PHE A 1 113 ? -6.476 -2.207 -0.038 1.00 82.81 113 PHE A CA 1
ATOM 886 C C . PHE A 1 113 ? -7.452 -2.871 -1.018 1.00 82.81 113 PHE A C 1
ATOM 888 O O . PHE A 1 113 ? -7.002 -3.493 -1.987 1.00 82.81 113 PHE A O 1
ATOM 895 N N . LEU A 1 114 ? -8.767 -2.744 -0.805 1.00 81.50 114 LEU A N 1
ATOM 896 C CA . LEU A 1 114 ? -9.771 -3.129 -1.805 1.00 81.50 114 LEU A CA 1
ATOM 897 C C . LEU A 1 114 ? -9.767 -2.187 -3.006 1.00 81.50 114 LEU A C 1
ATOM 899 O O . LEU A 1 114 ? -9.946 -2.648 -4.130 1.00 81.50 114 LEU A O 1
ATOM 903 N N . ASP A 1 115 ? -9.532 -0.898 -2.770 1.00 76.19 115 ASP A N 1
ATOM 904 C CA . ASP A 1 115 ? -9.503 0.115 -3.826 1.00 76.19 115 ASP A CA 1
ATOM 905 C C . ASP A 1 115 ? -8.196 0.092 -4.640 1.00 76.19 115 ASP A C 1
ATOM 907 O O . ASP A 1 115 ? -8.082 0.766 -5.667 1.00 76.19 115 ASP A O 1
ATOM 911 N N . TYR A 1 116 ? -7.196 -0.681 -4.201 1.00 71.56 116 TYR A N 1
ATOM 912 C CA . TYR A 1 116 ? -5.960 -0.876 -4.951 1.00 71.56 116 TYR A CA 1
ATOM 913 C C . TYR A 1 116 ? -6.167 -1.893 -6.079 1.00 71.56 116 TYR A C 1
ATOM 915 O O . TYR A 1 116 ? -6.734 -2.966 -5.844 1.00 71.56 116 TYR A O 1
ATOM 923 N N . PRO A 1 117 ? -5.649 -1.621 -7.290 1.00 67.12 117 PRO A N 1
ATOM 924 C CA . PRO A 1 117 ? -5.756 -2.558 -8.401 1.00 67.12 117 PRO A CA 1
ATOM 925 C C . PRO A 1 117 ? -5.134 -3.912 -8.027 1.00 67.12 117 PRO A C 1
ATOM 927 O O . PRO A 1 117 ? -4.105 -3.987 -7.351 1.00 67.12 117 PRO A O 1
ATOM 930 N N . ALA A 1 118 ? -5.784 -4.999 -8.428 1.00 64.06 118 ALA A N 1
ATOM 931 C CA . ALA A 1 118 ? -5.166 -6.320 -8.474 1.00 64.06 118 ALA A CA 1
ATOM 932 C C . ALA A 1 118 ? -4.598 -6.518 -9.879 1.00 64.06 118 ALA A C 1
ATOM 934 O O . ALA A 1 118 ? -5.272 -6.169 -10.852 1.00 64.06 118 ALA A O 1
ATOM 935 N N . ALA A 1 119 ? -3.346 -6.972 -9.956 1.00 51.81 119 ALA A N 1
ATOM 936 C CA . ALA A 1 119 ? -2.730 -7.374 -11.216 1.00 51.81 119 ALA A CA 1
ATOM 937 C C . ALA A 1 119 ? -3.311 -8.708 -11.703 1.00 51.81 119 ALA A C 1
ATOM 939 O O . ALA A 1 119 ? -3.659 -9.546 -10.839 1.00 51.81 119 ALA A O 1
#

Radius of gyration: 13.93 Å; Cα contacts (8 Å, |Δi|>4): 92; chains: 1; bounding box: 30×27×38 Å

Mean predicted aligned error: 8.7 Å

Nearest PDB structures (foldseek):
  3glh-assembly3_O  TM=7.682E-01  e=1.719E-02  Escherichia coli K-12
  3glg-assembly2_H  TM=7.273E-01  e=3.765E-02  Escherichia coli K-12
  3glh-assembly3_L  TM=7.300E-01  e=5.151E-02  Escherichia coli K-12
  8vap-assembly1_D  TM=7.320E-01  e=7.048E-02  Escherichia coli
  3glf-assembly2_G  TM=7.153E-01  e=3.561E-01  Escherichia coli K-12

Secondary structure (DSSP, 8-state):
-HHHHHHHHHHHHHHHHS-HHHHHHHHHHHHHSTT-THHHHHHHHHHHHHHHHHHHH-S----S-GGGHHHHHHHHHHS-HHHHHHHHHHHHHHHHHHHHS---HHHHHHHHHHSSPP-

pLDDT: mean 70.37, std 10.5, range [47.53, 88.25]

Foldseek 3Di:
DVVLLVVLLVVLVCLQADDLVVLLVVLVVCLPDPDDLPSSLVSVLVLLVVLLVCVVPVDDPPDPPPVCVVVSVVCSVVDDNVLSVQLNVLSVVLNCCVVPHPDSSSVSSSVSSVSHHHD

Sequence (119 aa):
MLEQRGTALDLLESLLRQSRRDRFALANDLAGDKPAPAAPARIMADVLARPAAALRWQQRVKPVNTDRIATLEQLSRVLRVEFVETALRQTQRAQTLIQGTNVNVRLLLEVLFLDYPAA